Protein AF-A7HJR7-F1 (afdb_monomer_lite)

Foldseek 3Di:
DVVVVVVVVVVVVVVVVVVVVVVVVVVVVVVVVVVQQVVQQVVVVVVVVVVDDPVNVVVDPQWDKDWDWGADPNDTDIDIDIDGDDDDDD

Radius of gyration: 25.07 Å; chains: 1; bounding box: 54×36×68 Å

Organism: Fervidobacterium nodosum (strain ATCC 35602 / DSM 5306 / Rt17-B1) (NCBI:txid381764)

Sequence (90 aa):
MFYIELIVSMVILLMIVAIVSMTIPMQREMLNEAIRQEKAQLIAENMFWETIDETALKSLPNNFTKEFTVEVDNQKYRVIIEAEKFDRQK

Structure (mmCIF, N/CA/C/O backbone):
data_AF-A7HJR7-F1
#
_entry.id   AF-A7HJR7-F1
#
loop_
_atom_site.group_PDB
_atom_site.id
_atom_site.type_symbol
_atom_site.label_atom_id
_atom_site.label_alt_id
_atom_site.label_comp_id
_atom_site.label_asym_id
_atom_site.label_entity_id
_atom_site.label_seq_id
_atom_site.pdbx_PDB_ins_code
_atom_site.Cartn_x
_atom_site.Cartn_y
_atom_site.Cartn_z
_atom_site.occupancy
_atom_site.B_iso_or_equiv
_atom_site.auth_seq_id
_atom_site.auth_comp_id
_atom_site.auth_asym_id
_atom_site.auth_atom_id
_atom_site.pdbx_PDB_model_num
ATOM 1 N N . MET A 1 1 ? 27.361 -8.791 -44.570 1.00 67.81 1 MET A N 1
ATOM 2 C CA . MET A 1 1 ? 26.395 -9.647 -43.851 1.00 67.81 1 MET A CA 1
ATOM 3 C C . MET A 1 1 ? 26.637 -9.576 -42.343 1.00 67.81 1 MET A C 1
ATOM 5 O O . MET A 1 1 ? 25.845 -8.926 -41.683 1.00 67.81 1 MET A O 1
ATOM 9 N N . PHE A 1 2 ? 27.795 -10.023 -41.836 1.00 79.75 2 PHE A N 1
ATOM 10 C CA . PHE A 1 2 ? 28.176 -9.930 -40.410 1.00 79.75 2 PHE A CA 1
ATOM 11 C C . PHE A 1 2 ? 28.031 -8.529 -39.773 1.00 79.75 2 PHE A C 1
ATOM 13 O O . PHE A 1 2 ? 27.456 -8.385 -38.701 1.00 79.75 2 PHE A O 1
ATOM 20 N N . TYR A 1 3 ? 28.483 -7.467 -40.451 1.00 81.19 3 TYR A N 1
ATOM 21 C CA . TYR 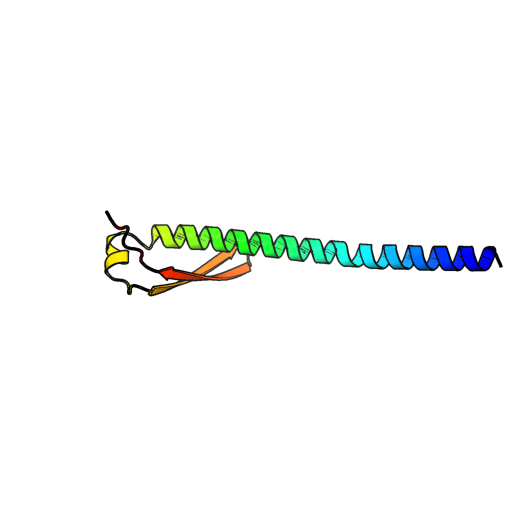A 1 3 ? 28.347 -6.094 -39.937 1.00 81.19 3 TYR A CA 1
ATOM 22 C C . TYR A 1 3 ? 26.891 -5.640 -39.760 1.00 81.19 3 TYR A C 1
ATOM 24 O O . TYR A 1 3 ? 26.594 -4.904 -38.826 1.00 81.19 3 TYR A O 1
ATOM 32 N N . ILE A 1 4 ? 25.981 -6.080 -40.634 1.00 87.94 4 ILE A N 1
ATOM 33 C CA . ILE A 1 4 ? 24.559 -5.718 -40.547 1.00 87.94 4 ILE A CA 1
ATOM 34 C C . ILE A 1 4 ? 23.922 -6.446 -39.361 1.00 87.94 4 ILE A C 1
ATOM 36 O O . ILE A 1 4 ? 23.219 -5.824 -38.575 1.00 87.94 4 ILE A O 1
ATOM 40 N N . GLU A 1 5 ? 24.225 -7.732 -39.184 1.00 85.56 5 GLU A N 1
ATOM 41 C CA . GLU A 1 5 ? 23.758 -8.528 -38.041 1.00 85.56 5 GLU A CA 1
ATOM 42 C C . GLU A 1 5 ? 24.263 -7.969 -36.703 1.00 85.56 5 GLU A C 1
ATOM 44 O O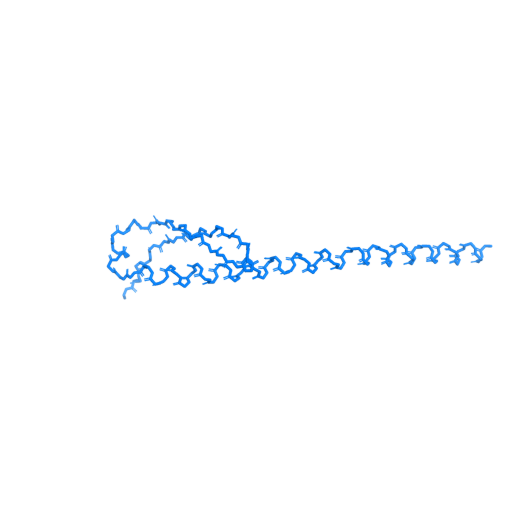 . GLU A 1 5 ? 23.509 -7.904 -35.729 1.00 85.56 5 GLU A O 1
ATOM 49 N N . LEU A 1 6 ? 25.510 -7.491 -36.668 1.00 90.44 6 LEU A N 1
ATOM 50 C CA . LEU A 1 6 ? 26.095 -6.850 -35.492 1.00 90.44 6 LEU A CA 1
ATOM 51 C C . LEU A 1 6 ? 25.376 -5.535 -35.156 1.00 90.44 6 LEU A C 1
ATOM 53 O O . LEU A 1 6 ? 24.999 -5.320 -34.006 1.00 90.44 6 LEU A O 1
ATOM 57 N N . ILE A 1 7 ? 25.110 -4.691 -36.158 1.00 91.38 7 ILE A N 1
ATOM 58 C CA . ILE A 1 7 ? 24.361 -3.438 -35.973 1.00 91.38 7 ILE A CA 1
ATOM 59 C C . ILE A 1 7 ? 22.932 -3.723 -35.495 1.00 91.38 7 ILE A C 1
ATOM 61 O O . ILE A 1 7 ? 22.473 -3.101 -34.540 1.00 91.38 7 ILE A O 1
ATOM 65 N N . VAL A 1 8 ? 22.238 -4.688 -36.105 1.00 93.50 8 VAL A N 1
ATOM 66 C CA . VAL A 1 8 ? 20.877 -5.079 -35.700 1.00 93.50 8 VAL A CA 1
ATOM 67 C C . VAL A 1 8 ? 20.859 -5.560 -34.248 1.00 93.50 8 VAL A C 1
ATOM 69 O O . VAL A 1 8 ? 20.007 -5.132 -33.470 1.00 93.50 8 VAL A O 1
ATOM 72 N N . SER A 1 9 ? 21.836 -6.374 -33.848 1.00 93.44 9 SER A N 1
ATOM 73 C CA . SER A 1 9 ? 21.960 -6.860 -32.469 1.00 93.44 9 SER A CA 1
ATOM 74 C C . SER A 1 9 ? 22.192 -5.719 -31.472 1.00 93.44 9 SER A C 1
ATOM 76 O O . SER A 1 9 ? 21.580 -5.699 -30.405 1.00 93.44 9 SER A O 1
ATOM 78 N N . MET A 1 10 ? 23.017 -4.727 -31.826 1.00 93.50 10 MET A N 1
ATOM 79 C CA . MET A 1 10 ? 23.233 -3.538 -30.992 1.00 93.50 10 MET A CA 1
ATOM 80 C C . MET A 1 10 ? 21.964 -2.697 -30.843 1.00 93.50 10 MET A C 1
ATOM 82 O O . MET A 1 10 ? 21.666 -2.234 -29.745 1.00 93.50 10 MET A O 1
ATOM 86 N N . VAL A 1 11 ? 21.193 -2.523 -31.919 1.00 93.31 11 VAL A N 1
ATOM 87 C CA . VAL A 1 11 ? 19.927 -1.774 -31.881 1.00 93.31 11 VAL A CA 1
ATOM 88 C C . VAL A 1 11 ? 18.906 -2.474 -30.987 1.00 93.31 11 VAL A C 1
ATOM 90 O O . VAL A 1 11 ? 18.272 -1.817 -30.162 1.00 93.31 11 VAL A O 1
ATOM 93 N N . ILE A 1 12 ? 18.781 -3.800 -31.094 1.00 94.69 12 ILE A N 1
ATOM 94 C CA . ILE A 1 12 ? 17.896 -4.589 -30.225 1.00 94.69 12 ILE A CA 1
ATOM 95 C C . ILE A 1 12 ? 18.326 -4.449 -28.761 1.00 94.69 12 ILE A C 1
ATOM 97 O O . ILE A 1 12 ? 17.490 -4.204 -27.893 1.00 94.69 12 ILE A O 1
ATOM 101 N N . LEU A 1 13 ? 19.627 -4.542 -28.479 1.00 94.69 13 LEU A N 1
ATOM 102 C CA . LEU A 1 13 ? 20.149 -4.409 -27.121 1.00 94.69 13 LEU A CA 1
ATOM 103 C C . LEU A 1 13 ? 19.872 -3.016 -26.537 1.00 94.69 13 LEU A C 1
ATOM 105 O O . LEU A 1 13 ? 19.398 -2.909 -25.408 1.00 94.69 13 LEU A O 1
ATOM 109 N N . LEU A 1 14 ? 20.088 -1.953 -27.315 1.00 95.62 14 LEU A N 1
ATOM 110 C CA . LEU A 1 14 ? 19.767 -0.585 -26.902 1.00 95.62 14 LEU A CA 1
ATOM 111 C C . LEU A 1 14 ? 18.266 -0.396 -26.658 1.00 95.62 14 LEU A C 1
ATOM 113 O O . LEU A 1 14 ? 17.883 0.271 -25.698 1.00 95.62 14 LEU A O 1
ATOM 117 N N . MET A 1 15 ? 17.417 -1.015 -27.479 1.00 93.88 15 MET A N 1
ATOM 118 C CA . MET A 1 15 ? 15.967 -0.973 -27.299 1.00 93.88 15 MET A CA 1
ATOM 119 C C . MET A 1 15 ? 15.547 -1.646 -25.985 1.00 93.88 15 MET A C 1
ATOM 121 O O . MET A 1 15 ? 14.767 -1.070 -25.229 1.00 93.88 15 MET A O 1
ATOM 125 N N . ILE A 1 16 ? 16.109 -2.816 -25.663 1.00 94.38 16 ILE A N 1
ATOM 126 C CA . ILE A 1 16 ? 15.844 -3.511 -24.394 1.00 94.38 16 ILE A CA 1
ATOM 127 C C . ILE A 1 16 ? 16.289 -2.649 -23.207 1.00 94.38 16 ILE A C 1
ATOM 129 O O . ILE A 1 16 ? 15.524 -2.465 -22.262 1.00 94.38 16 ILE A O 1
ATOM 133 N N . VAL A 1 17 ? 17.492 -2.069 -23.265 1.00 93.38 17 VAL A N 1
ATOM 134 C CA . VAL A 1 17 ? 18.004 -1.193 -22.198 1.00 93.38 17 VAL A CA 1
ATOM 135 C C . VAL A 1 17 ? 17.111 0.032 -22.008 1.00 93.38 17 VAL A C 1
ATOM 137 O O . VAL A 1 17 ? 16.820 0.397 -20.869 1.00 93.38 17 VAL A O 1
ATOM 140 N N . ALA A 1 18 ? 16.634 0.647 -23.091 1.00 92.25 18 ALA A N 1
ATOM 141 C CA . ALA A 1 18 ? 15.729 1.790 -23.021 1.00 92.25 18 ALA A CA 1
ATOM 142 C C . ALA A 1 18 ? 14.391 1.421 -22.355 1.00 92.25 18 ALA A C 1
ATOM 144 O O . ALA A 1 18 ? 13.926 2.140 -21.471 1.00 92.25 18 ALA A O 1
ATOM 145 N N . ILE A 1 19 ? 13.805 0.274 -22.718 1.00 91.62 19 ILE A N 1
ATOM 146 C CA . ILE A 1 19 ? 12.559 -0.229 -22.116 1.00 91.62 19 ILE A CA 1
ATOM 147 C C . ILE A 1 19 ? 12.750 -0.492 -20.617 1.00 91.62 19 ILE A C 1
ATOM 149 O O . ILE A 1 19 ? 11.950 -0.041 -19.795 1.00 91.62 19 ILE A O 1
ATOM 153 N N . VAL A 1 20 ? 13.826 -1.181 -20.234 1.00 92.12 20 VAL A N 1
ATOM 154 C CA . VAL A 1 20 ? 14.124 -1.465 -18.821 1.00 92.12 20 VAL A CA 1
ATOM 155 C C . VAL A 1 20 ? 14.344 -0.164 -18.042 1.00 92.12 20 VAL A C 1
ATOM 157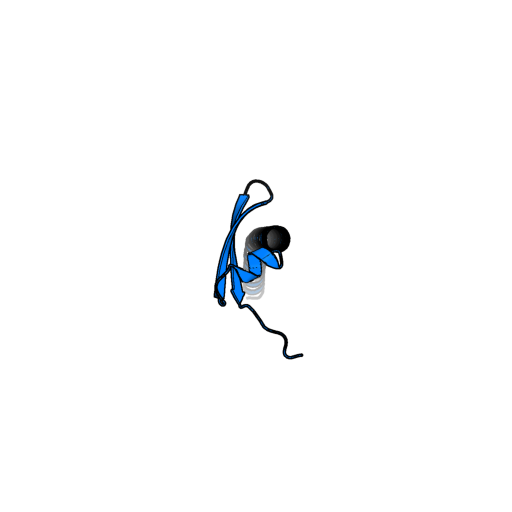 O O . VAL A 1 20 ? 13.780 0.024 -16.967 1.00 92.12 20 VAL A O 1
ATOM 160 N N . SER A 1 21 ? 15.082 0.786 -18.616 1.00 90.06 21 SER A N 1
ATOM 161 C CA . SER A 1 21 ? 15.372 2.072 -17.967 1.00 90.06 21 SER A CA 1
ATOM 162 C C . SER A 1 21 ? 14.118 2.919 -1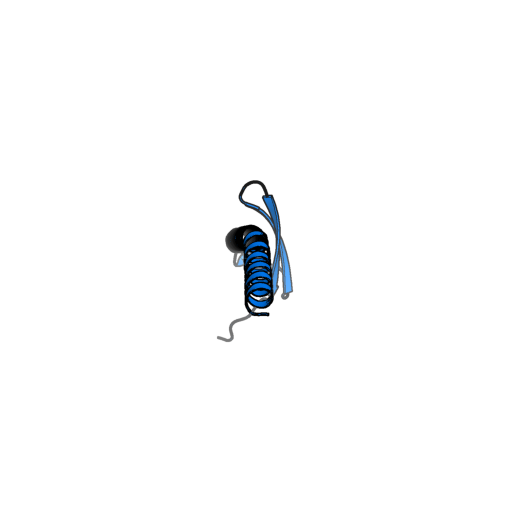7.735 1.00 90.06 21 SER A C 1
ATOM 164 O O . SER A 1 21 ? 14.047 3.629 -16.736 1.00 90.06 21 SER A O 1
ATOM 166 N N . MET A 1 22 ? 13.115 2.833 -18.615 1.00 89.50 22 MET A N 1
ATOM 167 C CA . MET A 1 22 ? 11.829 3.519 -18.433 1.00 89.50 22 MET A CA 1
ATOM 168 C C . MET A 1 22 ? 10.911 2.810 -17.431 1.00 89.50 22 MET A C 1
ATOM 170 O O . MET A 1 22 ? 10.158 3.461 -16.711 1.00 89.50 22 MET A O 1
ATOM 174 N N . THR A 1 23 ? 10.964 1.480 -17.357 1.00 91.69 23 THR A N 1
ATOM 175 C CA . THR A 1 23 ? 10.051 0.696 -16.508 1.00 91.69 23 THR A CA 1
ATOM 176 C C . THR A 1 23 ? 10.473 0.648 -15.039 1.00 91.69 23 THR A C 1
ATOM 178 O O . THR A 1 23 ? 9.603 0.650 -14.171 1.00 91.69 23 THR A O 1
ATOM 181 N N . ILE A 1 24 ? 11.774 0.671 -14.731 1.00 90.56 24 ILE A N 1
ATOM 182 C CA . ILE A 1 24 ? 12.292 0.681 -13.349 1.00 90.56 24 ILE A CA 1
ATOM 183 C C . ILE A 1 24 ? 11.744 1.839 -12.488 1.00 90.56 24 ILE A C 1
ATOM 185 O O . ILE A 1 24 ? 11.257 1.562 -11.389 1.00 90.56 24 ILE A O 1
ATOM 189 N N . PRO A 1 25 ? 11.799 3.123 -12.907 1.00 90.81 25 PRO A N 1
ATOM 190 C CA . PRO A 1 25 ? 11.287 4.216 -12.079 1.00 90.81 25 PRO A CA 1
ATOM 191 C C . PRO A 1 25 ? 9.782 4.078 -11.830 1.00 90.81 25 PRO A C 1
ATOM 193 O O . PRO A 1 25 ? 9.341 4.225 -10.694 1.00 90.81 25 PRO A O 1
ATOM 196 N N . MET A 1 26 ? 9.019 3.681 -12.852 1.00 91.88 26 MET A N 1
ATOM 197 C CA . MET A 1 26 ? 7.583 3.423 -12.731 1.00 91.88 26 MET A CA 1
ATOM 198 C C . MET A 1 26 ? 7.287 2.296 -11.729 1.00 91.88 26 MET A C 1
ATOM 200 O O . MET A 1 26 ? 6.422 2.439 -10.870 1.00 91.88 26 MET A O 1
ATOM 204 N N . GLN A 1 27 ? 8.028 1.185 -11.785 1.00 92.19 27 GLN A N 1
ATOM 205 C CA . GLN A 1 27 ? 7.890 0.090 -10.817 1.00 92.19 27 GLN A CA 1
ATOM 206 C C . GLN A 1 27 ? 8.207 0.538 -9.389 1.00 92.19 27 GLN A C 1
ATOM 208 O O . GLN A 1 27 ? 7.521 0.138 -8.450 1.00 92.19 27 GLN A O 1
ATOM 213 N N . ARG A 1 28 ? 9.216 1.396 -9.214 1.00 93.12 28 ARG A N 1
ATOM 214 C CA . ARG A 1 28 ? 9.577 1.942 -7.903 1.00 93.12 28 ARG A CA 1
ATOM 215 C C . ARG A 1 28 ? 8.491 2.857 -7.341 1.00 93.12 28 ARG A C 1
ATOM 217 O O . ARG A 1 28 ? 8.204 2.787 -6.150 1.00 93.12 28 ARG A O 1
ATOM 224 N N . GLU A 1 29 ? 7.889 3.699 -8.174 1.00 90.88 29 GLU A N 1
ATOM 225 C CA . GLU A 1 29 ? 6.767 4.550 -7.768 1.00 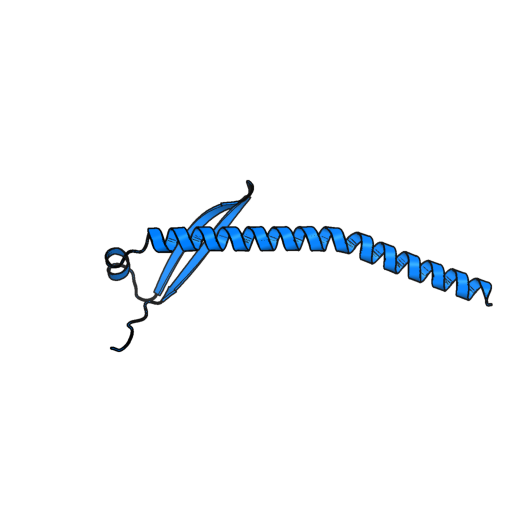90.88 29 GLU A CA 1
ATOM 226 C C . GLU A 1 29 ? 5.544 3.721 -7.375 1.00 90.88 29 GLU A C 1
ATOM 228 O O . GLU A 1 29 ? 4.977 3.958 -6.309 1.00 90.88 29 GLU A O 1
ATOM 233 N N . MET A 1 30 ? 5.199 2.699 -8.166 1.00 91.62 30 MET A N 1
ATOM 234 C CA . MET A 1 30 ? 4.112 1.772 -7.836 1.00 91.62 30 MET A CA 1
ATOM 235 C C . MET A 1 30 ? 4.366 1.030 -6.520 1.00 91.62 30 MET A C 1
ATOM 237 O O . MET A 1 30 ? 3.457 0.906 -5.705 1.00 91.62 30 MET A O 1
ATOM 241 N N . LEU A 1 31 ? 5.600 0.574 -6.280 1.00 93.62 31 LEU A N 1
ATOM 242 C CA . LEU A 1 31 ? 5.962 -0.075 -5.020 1.00 93.62 31 LEU A CA 1
ATOM 243 C C . LEU A 1 31 ? 5.819 0.882 -3.830 1.00 93.62 31 LEU A C 1
ATOM 245 O O . LEU A 1 31 ? 5.264 0.508 -2.801 1.00 93.62 31 LEU A O 1
ATOM 249 N N . ASN A 1 32 ? 6.295 2.120 -3.963 1.00 93.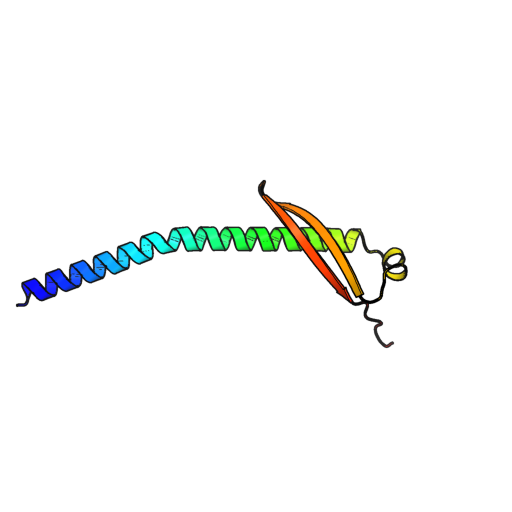06 32 ASN A N 1
ATOM 250 C CA . ASN A 1 32 ? 6.164 3.118 -2.903 1.00 93.06 32 ASN A CA 1
ATOM 251 C C . ASN A 1 32 ? 4.695 3.448 -2.607 1.00 93.06 32 ASN A C 1
ATOM 253 O O . ASN A 1 32 ? 4.333 3.614 -1.445 1.00 93.06 32 ASN A O 1
ATOM 257 N N . GLU A 1 33 ? 3.857 3.527 -3.640 1.00 90.25 33 GLU A N 1
ATOM 258 C CA . GLU A 1 33 ? 2.417 3.730 -3.489 1.00 90.25 33 GLU A CA 1
ATOM 259 C C . GLU A 1 33 ? 1.753 2.547 -2.774 1.00 90.25 33 GLU A C 1
ATOM 261 O O . GLU A 1 33 ? 0.998 2.756 -1.828 1.00 90.25 33 GLU A O 1
ATOM 266 N N . ALA A 1 34 ? 2.096 1.311 -3.148 1.00 90.88 34 ALA A N 1
ATOM 267 C CA . ALA A 1 34 ? 1.603 0.113 -2.471 1.00 90.88 34 ALA A CA 1
ATOM 268 C C . ALA A 1 34 ? 1.987 0.100 -0.980 1.00 90.88 34 ALA A C 1
ATOM 270 O O . ALA A 1 34 ? 1.141 -0.153 -0.126 1.00 90.88 34 ALA A O 1
ATOM 271 N N . ILE A 1 35 ? 3.232 0.466 -0.650 1.00 92.56 35 ILE A N 1
ATOM 272 C CA . ILE A 1 35 ? 3.691 0.577 0.744 1.00 92.56 35 ILE A CA 1
ATOM 273 C C . ILE A 1 35 ? 2.913 1.662 1.502 1.00 92.56 35 ILE A C 1
ATOM 275 O O . ILE A 1 35 ? 2.576 1.474 2.670 1.00 92.56 35 ILE A O 1
ATOM 279 N N . ARG A 1 36 ? 2.629 2.814 0.879 1.00 92.00 36 ARG A N 1
ATOM 280 C CA . ARG A 1 36 ? 1.818 3.863 1.520 1.00 92.00 36 ARG A CA 1
ATOM 281 C C . ARG A 1 36 ? 0.392 3.391 1.793 1.00 92.00 36 ARG A C 1
ATOM 283 O O . ARG A 1 36 ? -0.115 3.645 2.883 1.00 92.00 36 ARG A O 1
ATOM 290 N N . GLN A 1 37 ? -0.220 2.680 0.849 1.00 91.00 37 GLN A N 1
ATOM 291 C CA . GLN A 1 37 ? -1.551 2.095 1.025 1.00 91.00 37 GLN A CA 1
ATOM 292 C C . GLN A 1 37 ? -1.573 1.070 2.163 1.00 91.00 37 GLN A C 1
ATOM 294 O O . GLN A 1 37 ? -2.450 1.138 3.021 1.00 91.00 37 GLN A O 1
ATOM 299 N N . GLU A 1 38 ? -0.577 0.185 2.235 1.00 90.88 38 GLU A N 1
ATOM 300 C CA . GLU A 1 38 ? -0.440 -0.791 3.323 1.00 90.88 38 GLU A CA 1
ATOM 301 C C . GLU A 1 38 ? -0.274 -0.100 4.686 1.00 90.88 38 GLU A C 1
ATOM 303 O O . GLU A 1 38 ? -0.956 -0.437 5.654 1.00 90.88 38 GLU A O 1
ATOM 308 N N . LYS A 1 39 ? 0.561 0.945 4.763 1.00 91.94 39 LYS A N 1
ATOM 309 C CA . LYS A 1 39 ? 0.688 1.768 5.977 1.00 91.94 39 LYS A CA 1
ATOM 310 C C . LYS A 1 39 ? -0.637 2.416 6.372 1.00 91.94 39 LYS A C 1
ATOM 312 O O . LYS A 1 39 ? -0.987 2.403 7.550 1.00 91.94 39 LYS A O 1
ATOM 317 N N . ALA A 1 40 ? -1.370 2.982 5.413 1.00 91.00 40 ALA A N 1
ATOM 318 C CA . ALA A 1 40 ? -2.668 3.594 5.674 1.00 91.00 40 ALA A CA 1
ATOM 319 C C . ALA A 1 40 ? -3.678 2.566 6.203 1.00 91.00 40 ALA A C 1
ATOM 321 O O . ALA A 1 40 ? -4.421 2.866 7.137 1.00 91.00 40 ALA A O 1
ATOM 322 N N . GLN A 1 41 ? -3.664 1.349 5.654 1.00 90.44 41 GLN A N 1
ATOM 323 C CA . GLN A 1 41 ? -4.492 0.242 6.120 1.00 90.44 41 GLN A CA 1
ATOM 324 C C . GLN A 1 41 ? -4.158 -0.154 7.562 1.00 90.44 41 GLN A C 1
ATOM 326 O O . GLN A 1 41 ? -5.071 -0.248 8.376 1.00 90.44 41 GLN A O 1
ATOM 331 N N . LEU A 1 42 ? -2.876 -0.310 7.906 1.00 91.62 42 LEU A N 1
ATOM 332 C CA . LEU A 1 42 ? -2.454 -0.636 9.276 1.00 91.62 42 LEU A CA 1
ATOM 333 C C . LEU A 1 42 ? -2.870 0.442 10.285 1.00 91.62 42 LEU A C 1
ATOM 335 O O . LEU A 1 42 ? -3.318 0.132 11.387 1.00 91.62 42 LEU A O 1
ATOM 339 N N . ILE A 1 43 ? -2.747 1.719 9.918 1.00 90.94 43 ILE A N 1
ATOM 340 C CA . ILE A 1 43 ? -3.191 2.825 10.777 1.00 90.94 43 ILE A CA 1
ATOM 341 C C . ILE A 1 43 ? -4.713 2.786 10.956 1.00 90.94 43 ILE A C 1
ATOM 343 O O . ILE A 1 43 ? -5.193 2.916 12.080 1.00 90.94 43 ILE A O 1
ATOM 347 N N . ALA A 1 44 ? -5.472 2.578 9.876 1.00 90.06 44 ALA A N 1
ATOM 348 C CA . ALA A 1 44 ? -6.926 2.453 9.946 1.00 90.06 44 ALA A CA 1
ATOM 349 C C . ALA A 1 44 ? -7.364 1.251 10.794 1.00 90.06 44 ALA A C 1
ATOM 351 O O . ALA A 1 44 ? -8.331 1.355 11.543 1.00 90.06 44 ALA A O 1
ATOM 352 N N . GLU A 1 45 ? -6.648 0.130 10.712 1.00 88.25 45 GLU A N 1
ATOM 353 C CA . GLU A 1 45 ? -6.905 -1.051 11.534 1.00 88.25 45 GLU A CA 1
ATOM 354 C C . GLU A 1 45 ? -6.636 -0.774 13.019 1.00 88.25 45 GLU A C 1
ATOM 356 O O . GLU A 1 45 ? -7.464 -1.100 13.867 1.00 88.25 45 GLU A O 1
ATOM 361 N N . ASN A 1 46 ? -5.537 -0.095 13.351 1.00 90.12 46 ASN A N 1
ATOM 362 C CA . ASN A 1 46 ? -5.277 0.319 14.731 1.00 90.12 46 ASN A CA 1
ATOM 363 C C . ASN A 1 46 ? -6.381 1.248 15.255 1.00 90.12 46 ASN A C 1
ATOM 365 O O . ASN A 1 46 ? -6.916 1.019 16.338 1.00 90.12 46 ASN A O 1
ATOM 369 N N . MET A 1 47 ? -6.792 2.242 14.460 1.00 87.56 47 MET A N 1
ATOM 370 C CA . MET A 1 47 ? -7.918 3.117 14.807 1.00 87.56 47 MET A CA 1
ATOM 371 C C . MET A 1 47 ? -9.222 2.336 14.985 1.00 87.56 47 MET A C 1
ATOM 373 O O . MET A 1 47 ? -10.024 2.655 15.863 1.00 87.56 47 MET A O 1
ATOM 377 N N . PHE A 1 48 ? -9.457 1.315 14.160 1.00 88.69 48 PHE A N 1
ATOM 378 C CA . PHE A 1 48 ? -10.617 0.444 14.281 1.00 88.69 48 PHE A CA 1
ATOM 379 C C . PHE A 1 48 ? -10.629 -0.277 15.626 1.00 88.69 48 PHE A C 1
ATOM 381 O O . PHE A 1 48 ? -11.636 -0.199 16.327 1.00 88.69 48 PHE A O 1
ATOM 388 N N . TRP A 1 49 ? -9.518 -0.900 16.021 1.00 86.88 49 TRP A N 1
ATOM 389 C CA . TRP A 1 49 ? -9.415 -1.596 17.305 1.00 86.88 49 TRP A CA 1
ATOM 390 C C . TRP A 1 49 ? -9.480 -0.654 18.514 1.00 86.88 49 TRP A C 1
ATOM 392 O O . TRP A 1 49 ? -10.000 -1.043 19.555 1.00 86.88 49 TRP A O 1
ATOM 402 N N . GLU A 1 50 ? -9.029 0.595 18.381 1.00 85.62 50 GLU A N 1
ATOM 403 C CA . GLU A 1 50 ? -9.209 1.623 19.417 1.00 85.62 50 GLU A CA 1
ATOM 404 C C . GLU A 1 50 ? -10.664 2.104 19.535 1.00 85.62 50 GLU A C 1
ATOM 406 O O . GLU A 1 50 ? -11.122 2.450 20.624 1.00 85.62 50 GLU A O 1
ATOM 411 N N . THR A 1 51 ? -11.404 2.137 18.422 1.00 83.00 51 THR A N 1
ATOM 412 C CA . THR A 1 51 ? -12.781 2.661 18.377 1.00 83.00 51 THR A CA 1
ATOM 413 C C . THR A 1 51 ? -13.829 1.593 18.708 1.00 83.00 51 THR A C 1
ATOM 415 O O . THR A 1 51 ? -14.915 1.911 19.195 1.00 83.00 51 THR A O 1
ATOM 418 N N . ILE A 1 52 ? -13.545 0.330 18.393 1.00 81.31 52 ILE A N 1
ATOM 419 C CA . ILE A 1 52 ? -14.468 -0.797 18.523 1.00 81.31 52 ILE A CA 1
ATOM 420 C C . ILE A 1 52 ? -14.101 -1.587 19.787 1.00 81.31 52 ILE A C 1
ATOM 422 O O . ILE A 1 52 ? -13.342 -2.551 19.741 1.00 81.31 52 ILE A O 1
ATOM 426 N N . ASP A 1 53 ? -14.653 -1.182 20.931 1.00 76.50 53 ASP A N 1
ATOM 427 C CA . ASP A 1 53 ? -14.572 -1.947 22.179 1.00 76.50 53 ASP A CA 1
ATOM 428 C C . ASP A 1 53 ? -15.712 -2.990 22.277 1.00 76.50 53 ASP A C 1
ATOM 430 O O . ASP A 1 53 ? -16.638 -3.004 21.462 1.00 76.50 53 ASP A O 1
ATOM 434 N N . GLU A 1 54 ? -15.695 -3.868 23.291 1.00 74.00 54 GLU A N 1
ATOM 435 C CA . GLU A 1 54 ? -16.749 -4.887 23.482 1.00 74.00 54 GLU A CA 1
ATOM 436 C C . GLU A 1 54 ? -18.160 -4.286 23.619 1.00 74.00 54 GLU A C 1
ATOM 438 O O . GLU A 1 54 ? -19.156 -4.947 23.298 1.00 74.00 54 GLU A O 1
ATOM 443 N N . THR A 1 55 ? -18.278 -3.046 24.107 1.00 75.56 55 THR A N 1
ATOM 444 C CA . THR A 1 55 ? -19.578 -2.385 24.279 1.00 75.56 55 THR A CA 1
ATOM 445 C C . THR A 1 55 ? -20.110 -1.819 22.962 1.00 75.56 55 THR A C 1
ATOM 447 O O . THR A 1 55 ? -21.266 -2.080 22.610 1.00 75.56 55 THR A O 1
ATOM 450 N N . ALA A 1 56 ? -19.265 -1.153 22.177 1.00 73.44 56 ALA A N 1
ATOM 451 C CA . ALA A 1 56 ? -19.562 -0.692 20.829 1.00 73.44 56 ALA A CA 1
ATOM 452 C C . ALA A 1 56 ? -19.847 -1.873 19.900 1.00 73.44 56 ALA A C 1
ATOM 454 O O . ALA A 1 56 ? -20.816 -1.825 19.136 1.00 73.44 56 ALA A O 1
ATOM 455 N N . LEU A 1 57 ? -19.091 -2.971 20.026 1.00 77.38 57 LEU A N 1
ATOM 456 C CA . LEU A 1 57 ? -19.307 -4.184 19.246 1.00 77.38 57 LEU A CA 1
ATOM 457 C C . LEU A 1 57 ? -20.736 -4.701 19.436 1.00 77.38 57 LEU A C 1
ATOM 459 O O . LEU A 1 57 ? -21.400 -4.995 18.451 1.00 77.38 57 LEU A O 1
ATOM 463 N N . LYS A 1 58 ? -21.279 -4.736 20.661 1.00 78.00 58 LYS A N 1
ATOM 464 C CA . LYS A 1 58 ? -22.667 -5.182 20.917 1.00 78.00 58 LYS A CA 1
ATOM 465 C C . LYS A 1 58 ? -23.725 -4.315 20.232 1.00 78.00 58 LYS A C 1
ATOM 467 O O . LYS A 1 58 ? -24.748 -4.851 19.819 1.00 78.00 58 LYS A O 1
ATOM 472 N N . SER A 1 59 ? -23.471 -3.016 20.081 1.00 81.44 59 SER A N 1
ATOM 473 C CA . SER A 1 59 ? -24.415 -2.066 19.471 1.00 81.44 59 SER A CA 1
ATOM 474 C C . SER A 1 59 ? -24.484 -2.140 17.941 1.00 81.44 59 SER A C 1
ATOM 476 O O . SER A 1 59 ? -25.461 -1.696 17.340 1.00 81.44 59 SER A O 1
ATOM 478 N N . LEU A 1 60 ? -23.451 -2.696 17.304 1.00 81.12 60 LEU A N 1
ATOM 479 C CA . LEU A 1 60 ? -23.339 -2.755 15.849 1.00 81.12 60 LEU A CA 1
ATOM 480 C C . LEU A 1 60 ? -24.155 -3.919 15.251 1.00 81.12 60 LEU A C 1
ATOM 482 O O . LEU A 1 60 ? -24.453 -4.891 15.943 1.00 81.12 60 LEU A O 1
ATOM 486 N N . PRO A 1 61 ? -24.539 -3.866 13.969 1.00 82.50 61 PRO A N 1
ATOM 487 C CA . PRO A 1 61 ? -25.114 -5.021 13.276 1.00 82.50 61 PRO A CA 1
ATOM 488 C C . PRO A 1 61 ? -24.091 -6.163 13.127 1.00 82.50 61 PRO A C 1
ATOM 490 O O . PRO A 1 61 ? -22.892 -5.952 13.301 1.00 82.50 61 PRO A O 1
ATOM 493 N N . ASN A 1 62 ? -24.557 -7.382 12.821 1.00 82.12 62 ASN A N 1
ATOM 494 C CA . ASN A 1 62 ? -23.672 -8.545 12.632 1.00 82.12 62 ASN A CA 1
ATOM 495 C C . ASN A 1 62 ? -22.649 -8.328 11.515 1.00 82.12 62 ASN A C 1
ATOM 497 O O . ASN A 1 62 ? -21.501 -8.705 11.689 1.00 82.12 62 ASN A O 1
ATOM 501 N N . ASN A 1 63 ? -23.044 -7.650 10.438 1.00 84.62 63 ASN A N 1
ATOM 502 C CA . ASN A 1 63 ? -22.137 -7.182 9.397 1.00 84.62 63 ASN A CA 1
ATOM 503 C C . ASN A 1 63 ? -22.123 -5.663 9.440 1.00 84.62 63 ASN A C 1
ATOM 505 O O . ASN A 1 63 ? -23.187 -5.039 9.389 1.00 84.62 63 ASN A O 1
ATOM 509 N N . PHE A 1 64 ? -20.943 -5.068 9.549 1.00 84.62 64 PHE A N 1
ATOM 510 C CA . PHE A 1 64 ? -20.802 -3.623 9.608 1.00 84.62 64 PHE A CA 1
ATOM 511 C C . PHE A 1 64 ? -19.586 -3.151 8.826 1.00 84.62 64 PHE A C 1
ATOM 513 O O . PHE A 1 64 ? -18.592 -3.856 8.671 1.00 84.62 64 PHE A O 1
ATOM 520 N N . THR A 1 65 ? -19.680 -1.913 8.359 1.00 85.62 65 THR A N 1
ATOM 521 C CA . THR A 1 65 ? -18.618 -1.251 7.614 1.00 85.62 65 THR A CA 1
ATOM 522 C C . THR A 1 65 ? -18.217 0.016 8.352 1.00 85.62 65 THR A C 1
ATOM 524 O O . THR A 1 65 ? -19.074 0.779 8.812 1.00 85.62 65 THR A O 1
ATOM 527 N N . LYS A 1 66 ? -16.912 0.251 8.476 1.00 84.69 66 LYS A N 1
ATOM 528 C CA . LYS A 1 66 ? -16.353 1.485 9.030 1.00 84.69 66 LYS A CA 1
ATOM 529 C C . LYS A 1 66 ? -15.385 2.109 8.041 1.00 84.69 66 LYS A C 1
ATOM 531 O O . LYS A 1 66 ? -14.495 1.444 7.525 1.00 84.69 66 LYS A O 1
ATOM 536 N N . GLU A 1 67 ? -15.581 3.397 7.790 1.00 88.06 67 GLU A N 1
ATOM 537 C CA . GLU A 1 67 ? -14.701 4.192 6.943 1.00 88.06 67 GLU A CA 1
ATOM 538 C C . GLU A 1 67 ? -13.755 5.013 7.819 1.00 88.06 67 GLU A C 1
ATOM 540 O O . GLU A 1 67 ? -14.194 5.711 8.735 1.00 88.06 67 GLU A O 1
ATOM 545 N N . PHE A 1 68 ? -12.467 4.955 7.497 1.00 88.31 68 PHE A N 1
ATOM 546 C CA . PHE A 1 68 ? -11.423 5.767 8.101 1.00 88.31 68 PHE A CA 1
ATOM 547 C C . PHE A 1 68 ? -10.730 6.583 7.018 1.00 88.31 68 PHE A C 1
ATOM 549 O O . PHE A 1 68 ? -10.406 6.084 5.940 1.00 88.31 68 PHE A O 1
ATOM 556 N N . THR A 1 69 ? -10.499 7.860 7.309 1.00 88.31 69 THR A N 1
ATOM 557 C CA . THR A 1 69 ? -9.636 8.709 6.487 1.00 88.31 69 THR A CA 1
ATOM 558 C C . THR A 1 69 ? -8.291 8.810 7.183 1.00 88.31 69 THR A C 1
ATOM 560 O O . THR A 1 69 ? -8.213 9.352 8.284 1.00 88.31 69 THR A O 1
ATOM 563 N N . VAL A 1 70 ? -7.251 8.283 6.545 1.00 87.38 70 VAL A N 1
ATOM 564 C CA . VAL A 1 70 ? -5.884 8.271 7.071 1.00 87.38 70 VAL A CA 1
ATOM 565 C C . VAL A 1 70 ? -4.993 9.100 6.162 1.00 87.38 70 VAL A C 1
ATOM 567 O O . VAL A 1 70 ? -5.098 9.024 4.939 1.00 87.38 70 VAL A O 1
ATOM 570 N N . GLU A 1 71 ? -4.106 9.894 6.751 1.00 88.19 71 GLU A N 1
ATOM 571 C CA . GLU A 1 71 ? -3.108 10.662 6.014 1.00 88.19 71 GLU A CA 1
ATOM 572 C C . GLU A 1 71 ? -1.723 10.032 6.193 1.00 88.19 71 GLU A C 1
ATOM 574 O O . GLU A 1 71 ? -1.250 9.870 7.317 1.00 88.19 71 GLU A O 1
ATOM 579 N N . VAL A 1 72 ? -1.080 9.660 5.083 1.00 86.12 72 VAL A N 1
ATOM 580 C CA . VAL A 1 72 ? 0.277 9.094 5.051 1.00 86.12 72 VAL A CA 1
ATOM 581 C C . VAL A 1 72 ? 1.096 9.892 4.050 1.00 86.12 72 VAL A C 1
ATOM 583 O O . VAL A 1 72 ? 0.701 10.023 2.895 1.00 86.12 72 VAL A O 1
ATOM 586 N N . ASP A 1 73 ? 2.231 10.439 4.488 1.00 82.75 73 ASP A N 1
ATOM 587 C CA . ASP A 1 73 ? 3.151 11.210 3.641 1.00 82.75 73 ASP A CA 1
ATOM 588 C C . ASP A 1 73 ? 2.443 12.310 2.811 1.00 82.75 73 ASP A C 1
ATOM 590 O O . ASP A 1 73 ? 2.710 12.484 1.621 1.00 82.75 73 ASP A O 1
ATOM 594 N N . ASN A 1 74 ? 1.528 13.060 3.448 1.00 83.81 74 ASN A N 1
ATOM 595 C CA . ASN A 1 74 ? 0.744 14.157 2.851 1.00 83.81 74 ASN A CA 1
ATOM 596 C C . ASN A 1 74 ? -0.265 13.708 1.765 1.00 83.81 74 ASN A C 1
ATOM 598 O O . ASN A 1 74 ? -0.782 14.533 1.005 1.00 83.81 74 ASN A O 1
ATOM 602 N N . GLN A 1 75 ? -0.548 12.403 1.681 1.00 86.38 75 GLN A N 1
ATOM 603 C CA . GLN A 1 75 ? -1.588 11.810 0.841 1.00 86.38 75 GLN A CA 1
ATOM 604 C C . GLN A 1 75 ? -2.713 11.240 1.705 1.00 86.38 75 GLN A C 1
ATOM 606 O O . GLN A 1 75 ? -2.475 10.599 2.728 1.00 86.38 75 GLN A O 1
ATOM 611 N N . LYS A 1 76 ? -3.958 11.484 1.287 1.00 89.12 76 LYS A N 1
ATOM 612 C CA . LYS A 1 76 ? -5.153 11.032 2.004 1.00 89.12 76 LYS A CA 1
ATOM 613 C C . LYS A 1 76 ? -5.671 9.740 1.401 1.00 89.12 76 LYS A C 1
ATOM 615 O O . LYS A 1 76 ? -6.002 9.692 0.219 1.00 89.12 76 LYS A O 1
ATOM 620 N N . TYR A 1 77 ? -5.804 8.736 2.250 1.00 87.44 77 TYR A N 1
ATOM 621 C CA . TYR A 1 77 ? -6.330 7.428 1.920 1.00 87.44 77 TYR A CA 1
ATOM 622 C C . TYR A 1 77 ? -7.669 7.221 2.618 1.00 87.44 77 TYR A C 1
ATOM 624 O O . TYR A 1 77 ? -7.821 7.477 3.814 1.00 87.44 77 TYR A O 1
ATOM 632 N N . ARG A 1 78 ? -8.646 6.745 1.849 1.00 90.56 78 ARG A N 1
ATOM 633 C CA . ARG A 1 78 ? -9.922 6.254 2.363 1.00 90.56 78 ARG A CA 1
ATOM 634 C C . ARG A 1 78 ? -9.798 4.747 2.537 1.00 90.56 78 ARG A C 1
ATOM 636 O O . ARG A 1 78 ? -9.666 4.035 1.545 1.00 90.56 78 ARG A O 1
ATOM 643 N N . VAL A 1 79 ? -9.860 4.281 3.778 1.00 86.50 79 VAL A N 1
ATOM 644 C CA . VAL A 1 79 ? -9.842 2.856 4.116 1.00 86.50 79 VAL A CA 1
ATOM 645 C C . VAL A 1 79 ? -11.234 2.452 4.578 1.00 86.50 79 VAL A C 1
ATOM 647 O O . VAL A 1 79 ? -11.814 3.088 5.457 1.00 86.50 79 VAL A O 1
ATOM 650 N N . ILE A 1 80 ? -11.777 1.405 3.967 1.00 89.56 80 ILE A N 1
ATOM 651 C CA . ILE A 1 80 ? -13.088 0.851 4.295 1.00 89.56 80 ILE A CA 1
ATOM 652 C C . ILE A 1 80 ? -12.847 -0.526 4.905 1.00 89.56 80 ILE A C 1
ATOM 654 O O . ILE A 1 80 ? -12.314 -1.409 4.239 1.00 89.56 80 ILE A O 1
ATOM 658 N N . ILE A 1 81 ? -13.205 -0.690 6.176 1.00 86.06 81 ILE A N 1
ATOM 659 C CA . ILE A 1 81 ? -13.099 -1.956 6.900 1.00 86.06 81 ILE A CA 1
ATOM 660 C C . ILE A 1 81 ? -14.490 -2.573 6.957 1.00 86.06 81 ILE A C 1
ATOM 662 O O . ILE A 1 81 ? -15.400 -2.013 7.572 1.00 86.06 81 ILE A O 1
ATOM 666 N N . GLU A 1 82 ? -14.646 -3.719 6.304 1.00 86.44 82 GLU A N 1
ATOM 667 C CA . GLU A 1 82 ? -15.838 -4.560 6.372 1.00 86.44 82 GLU A CA 1
ATOM 668 C C . GLU A 1 82 ? -15.584 -5.681 7.378 1.00 86.44 82 GLU A C 1
ATOM 670 O O . GLU A 1 82 ? -14.605 -6.418 7.263 1.00 86.44 82 GLU A O 1
ATOM 675 N N . ALA A 1 83 ? -16.443 -5.785 8.389 1.00 83.69 83 ALA A N 1
ATOM 676 C CA . ALA A 1 83 ? -16.294 -6.742 9.473 1.00 83.69 83 ALA A CA 1
ATOM 677 C C . ALA A 1 83 ? -17.596 -7.514 9.713 1.00 83.69 83 ALA A C 1
ATOM 679 O O . ALA A 1 83 ? -18.694 -6.951 9.680 1.00 83.69 83 ALA A O 1
ATOM 680 N N . GLU A 1 84 ? -17.447 -8.805 10.002 1.00 84.31 84 GLU A N 1
ATOM 681 C CA . GLU A 1 84 ? -18.515 -9.703 10.434 1.00 84.31 84 GLU A CA 1
ATOM 682 C C . GLU A 1 84 ? -18.258 -10.128 11.882 1.00 84.31 84 GLU A C 1
ATOM 684 O O . GLU A 1 84 ? -17.150 -10.515 12.262 1.00 84.31 84 GLU A O 1
ATOM 689 N N . LYS A 1 85 ? -19.294 -10.045 12.714 1.00 82.38 85 LYS A N 1
ATOM 690 C CA . LYS A 1 85 ? -19.250 -10.542 14.083 1.00 82.38 85 LYS A CA 1
ATOM 691 C C . LYS A 1 85 ? -19.227 -12.059 14.070 1.00 82.38 85 LYS A C 1
ATOM 693 O O . LYS A 1 85 ? -20.160 -12.693 13.586 1.00 82.38 85 LYS A O 1
ATOM 698 N N . PHE A 1 86 ? -18.212 -12.628 14.702 1.00 76.69 86 PHE A N 1
ATOM 699 C CA . PHE A 1 86 ? -18.132 -14.062 14.915 1.00 76.69 86 PHE A CA 1
ATOM 700 C C . PHE A 1 86 ? -18.349 -14.388 16.393 1.00 76.69 86 PHE A C 1
ATOM 702 O O . PHE A 1 86 ? -17.540 -14.010 17.241 1.00 76.69 86 PHE A O 1
ATOM 709 N N . ASP A 1 87 ? -19.420 -15.116 16.707 1.00 66.31 87 ASP A N 1
ATOM 710 C CA . ASP A 1 87 ? -19.555 -15.752 18.015 1.00 66.31 87 ASP A CA 1
ATOM 711 C C . ASP A 1 87 ? -18.692 -17.014 18.025 1.00 66.31 87 ASP A C 1
ATOM 713 O O . ASP A 1 87 ? -18.967 -18.001 17.338 1.00 66.31 87 ASP A O 1
ATOM 717 N N . ARG A 1 88 ? -17.612 -16.993 18.810 1.00 65.06 88 ARG A N 1
ATOM 718 C CA . ARG A 1 88 ? -16.785 -18.183 19.012 1.00 65.06 88 ARG A CA 1
ATOM 719 C C . ARG A 1 88 ? -17.628 -19.220 19.761 1.00 65.06 88 ARG A C 1
ATOM 721 O O . ARG A 1 88 ? -17.984 -18.990 20.916 1.00 65.06 88 ARG A O 1
ATOM 728 N N . GLN A 1 89 ? -17.954 -20.345 19.117 1.00 62.81 89 GLN A N 1
ATOM 729 C CA . GLN A 1 89 ? -18.585 -21.476 19.808 1.00 62.81 89 GLN A CA 1
ATOM 730 C C . GLN A 1 89 ? -17.690 -21.885 20.990 1.00 62.81 89 GLN A C 1
ATOM 732 O O . GLN A 1 89 ? -16.491 -22.104 20.802 1.00 62.81 89 GLN A O 1
ATOM 737 N N . LYS A 1 90 ? -18.263 -21.873 22.199 1.00 52.00 90 LYS A N 1
ATOM 738 C CA . LYS A 1 90 ? -17.580 -22.210 23.456 1.00 52.00 90 LYS A CA 1
ATOM 739 C C . LYS A 1 90 ? -17.257 -23.692 23.551 1.00 52.00 90 LYS A C 1
ATOM 741 O O . LYS A 1 90 ? -18.126 -24.497 23.153 1.00 52.00 90 LYS A O 1
#

pLDDT: mean 86.38, std 7.74, range [52.0, 95.62]

Secondary structure (DSSP, 8-state):
-HHHHHHHHHHHHHHHHHHHHHHHHHHHHHHHHHHHHHHHHHHHHHHHHHH--HHHHHHS-SEEEEEEEEEETTEEEEEEEEEE------